Protein AF-A0A7C3DNJ6-F1 (afdb_monomer_lite)

Radius of gyration: 18.68 Å; chains: 1; bounding box: 43×38×45 Å

pLDDT: mean 93.08, std 6.15, range [55.03, 98.56]

Structure (mmCIF, N/CA/C/O backbone):
data_AF-A0A7C3DNJ6-F1
#
_entry.id   AF-A0A7C3DNJ6-F1
#
loop_
_atom_site.group_PDB
_atom_site.id
_atom_site.type_symbol
_atom_site.label_atom_id
_atom_site.label_alt_id
_atom_site.label_comp_id
_atom_site.label_asym_id
_atom_site.label_entity_id
_atom_site.label_seq_id
_atom_site.pdbx_PDB_ins_code
_atom_site.Cartn_x
_atom_site.Cartn_y
_atom_site.Cartn_z
_atom_site.occupancy
_atom_site.B_iso_or_equiv
_atom_site.auth_seq_id
_atom_site.auth_comp_id
_atom_site.auth_asym_id
_atom_site.auth_atom_id
_atom_site.pdbx_PDB_model_num
ATOM 1 N N . THR A 1 1 ? -18.560 -9.619 -12.196 1.00 57.75 1 THR A N 1
ATOM 2 C CA . THR A 1 1 ? -18.329 -8.506 -11.250 1.00 57.75 1 THR A CA 1
ATOM 3 C C . THR A 1 1 ? -16.871 -8.476 -10.822 1.00 57.75 1 THR A C 1
ATOM 5 O O . THR A 1 1 ? -16.376 -9.528 -10.418 1.00 57.75 1 THR A O 1
ATOM 8 N N . PRO A 1 2 ? -16.155 -7.340 -10.943 1.00 86.00 2 PRO A N 1
ATOM 9 C CA . PRO A 1 2 ? -14.766 -7.218 -10.486 1.00 86.00 2 PRO A CA 1
ATOM 10 C C . PRO A 1 2 ? -14.617 -7.626 -9.013 1.00 86.00 2 PRO A C 1
ATOM 12 O O . PRO A 1 2 ? -15.554 -7.460 -8.232 1.00 86.00 2 PRO A O 1
ATOM 15 N N . LEU A 1 3 ? -13.454 -8.158 -8.617 1.00 81.56 3 LEU A N 1
ATOM 16 C CA . LEU A 1 3 ? -13.225 -8.665 -7.254 1.00 81.56 3 LEU A CA 1
ATOM 17 C C . LEU A 1 3 ? -13.598 -7.637 -6.176 1.00 81.56 3 LEU A C 1
ATOM 19 O O . LEU A 1 3 ? -14.312 -7.984 -5.243 1.00 81.56 3 LEU A O 1
ATOM 23 N N . LEU A 1 4 ? -13.176 -6.381 -6.339 1.00 82.00 4 LEU A N 1
ATOM 24 C CA . LEU A 1 4 ? -13.435 -5.322 -5.361 1.00 82.00 4 LEU A CA 1
ATOM 25 C C . LEU A 1 4 ? -14.929 -5.047 -5.164 1.00 82.00 4 LEU A C 1
ATOM 27 O O . LEU A 1 4 ? -15.355 -4.853 -4.035 1.00 82.00 4 LEU A O 1
ATOM 31 N N . HIS A 1 5 ? -15.735 -5.110 -6.227 1.00 85.38 5 HIS A N 1
ATOM 32 C CA . HIS A 1 5 ? -17.187 -4.953 -6.115 1.00 85.38 5 HIS A CA 1
ATOM 33 C C . HIS A 1 5 ? -17.826 -6.085 -5.305 1.00 85.38 5 HIS A C 1
ATOM 35 O O . HIS A 1 5 ? -18.695 -5.821 -4.487 1.00 85.38 5 HIS A O 1
ATOM 41 N N . ARG A 1 6 ? -17.369 -7.332 -5.487 1.00 88.75 6 ARG A N 1
ATOM 42 C CA . ARG A 1 6 ? -17.851 -8.466 -4.677 1.00 88.75 6 ARG A CA 1
ATOM 43 C C . ARG A 1 6 ? -17.429 -8.345 -3.214 1.00 88.75 6 ARG A C 1
ATOM 45 O O . ARG A 1 6 ? -18.196 -8.687 -2.331 1.00 88.75 6 ARG A O 1
ATOM 52 N N . LEU A 1 7 ? -16.216 -7.853 -2.954 1.00 86.06 7 LEU A N 1
ATOM 53 C CA . LEU A 1 7 ? -15.730 -7.623 -1.587 1.00 86.06 7 LEU A CA 1
ATOM 54 C C . LEU A 1 7 ? -16.436 -6.446 -0.892 1.00 86.06 7 LEU A C 1
ATOM 56 O O . LEU A 1 7 ? -16.451 -6.392 0.332 1.00 86.06 7 LEU A O 1
ATOM 60 N N . ALA A 1 8 ? -16.992 -5.513 -1.665 1.00 88.88 8 ALA A N 1
ATOM 61 C CA . ALA A 1 8 ? -17.756 -4.366 -1.183 1.00 88.88 8 ALA A CA 1
ATOM 62 C C . ALA A 1 8 ? -19.237 -4.682 -0.912 1.00 88.88 8 ALA A C 1
ATOM 64 O O . ALA A 1 8 ? -19.929 -3.884 -0.281 1.00 88.88 8 ALA A O 1
ATOM 65 N N . GLU A 1 9 ? -19.742 -5.811 -1.407 1.00 92.62 9 GLU A N 1
ATOM 66 C CA . GLU A 1 9 ? -21.155 -6.164 -1.317 1.00 92.62 9 GLU A CA 1
ATOM 67 C C . GLU A 1 9 ? -21.595 -6.325 0.148 1.00 92.62 9 GLU A C 1
ATOM 69 O O . GLU A 1 9 ? -20.955 -7.017 0.938 1.00 92.62 9 GLU A O 1
ATOM 74 N N . GLY A 1 10 ? -22.676 -5.636 0.528 1.00 93.19 10 GLY A N 1
ATOM 75 C CA . GLY A 1 10 ? -23.180 -5.611 1.906 1.00 93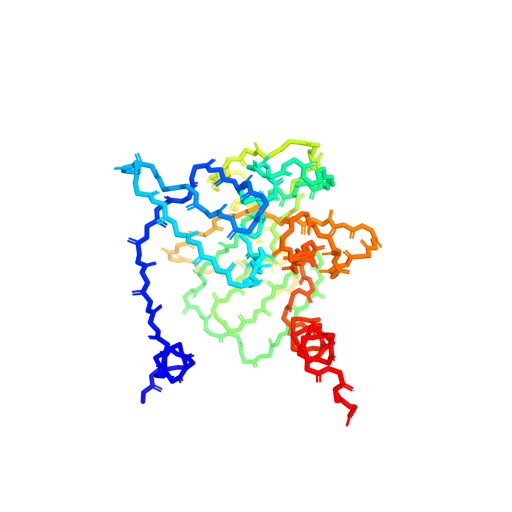.19 10 GLY A CA 1
ATOM 76 C C . GLY A 1 10 ? -22.412 -4.697 2.872 1.00 93.19 10 GLY A C 1
ATOM 77 O O . GLY A 1 10 ? -22.798 -4.602 4.037 1.00 93.19 10 GLY A O 1
ATOM 78 N N . LEU A 1 11 ? -21.362 -3.998 2.421 1.00 93.50 11 LEU A N 1
ATOM 79 C CA . LEU A 1 11 ? -20.644 -3.013 3.233 1.00 93.50 11 LEU A CA 1
ATOM 80 C C . LEU A 1 11 ? -21.224 -1.607 3.041 1.00 93.50 11 LEU A C 1
ATOM 82 O O . LEU A 1 11 ? -21.464 -1.162 1.920 1.00 93.50 11 LEU A O 1
ATOM 86 N N . ASN A 1 12 ? -21.382 -0.869 4.142 1.00 93.06 12 ASN A N 1
ATOM 87 C CA . ASN A 1 12 ? -21.654 0.565 4.084 1.00 93.06 12 ASN A CA 1
ATOM 88 C C . ASN A 1 12 ? -20.333 1.318 3.858 1.00 93.06 12 ASN A C 1
ATOM 90 O O . ASN A 1 12 ? -19.554 1.506 4.795 1.00 93.06 12 ASN A O 1
ATOM 94 N N . ILE A 1 13 ? -20.056 1.689 2.607 1.00 92.81 13 ILE A N 1
ATOM 95 C CA . ILE A 1 13 ? -18.807 2.348 2.212 1.00 92.81 13 ILE A CA 1
ATOM 96 C C . ILE A 1 13 ? -19.006 3.861 2.190 1.00 92.81 13 ILE A C 1
ATOM 98 O O . ILE A 1 13 ? -19.792 4.385 1.404 1.00 92.81 13 ILE A O 1
ATOM 102 N N . LEU A 1 14 ? -18.220 4.563 3.005 1.00 93.50 14 LEU A N 1
ATOM 103 C CA . LEU A 1 14 ? -18.083 6.012 2.946 1.00 93.50 14 LEU A CA 1
ATOM 104 C C . LEU A 1 14 ? -16.721 6.375 2.353 1.00 93.50 14 LEU A C 1
ATOM 106 O O . LEU A 1 14 ? -15.681 5.998 2.890 1.00 93.50 14 LEU A O 1
ATOM 110 N N . TYR A 1 15 ? -16.735 7.157 1.278 1.00 94.00 15 TYR A N 1
ATOM 111 C CA . TYR A 1 15 ? -15.534 7.770 0.721 1.00 94.00 15 TYR A CA 1
ATOM 112 C C . TYR A 1 15 ? -15.292 9.111 1.414 1.00 94.00 15 TYR A C 1
ATOM 114 O O . TYR A 1 15 ? -16.000 10.082 1.153 1.00 94.00 15 TYR A O 1
ATOM 122 N N . ALA A 1 16 ? -14.327 9.148 2.332 1.00 94.50 16 ALA A N 1
ATOM 123 C CA . ALA A 1 16 ? -13.938 10.351 3.059 1.00 94.50 16 ALA A CA 1
ATOM 124 C C . ALA A 1 16 ? -12.482 10.261 3.535 1.00 94.50 16 ALA A C 1
ATOM 126 O O . ALA A 1 16 ? -11.967 9.166 3.778 1.00 94.50 16 ALA A O 1
ATOM 127 N N . SER A 1 17 ? -11.844 11.417 3.705 1.00 93.31 17 SER A N 1
ATOM 128 C CA . SER A 1 17 ? -10.543 11.528 4.361 1.00 93.31 17 SER A CA 1
ATOM 129 C C . SER A 1 17 ? -10.717 11.534 5.876 1.00 93.31 17 SER A C 1
ATOM 131 O O . SER A 1 17 ? -11.552 12.262 6.415 1.00 93.31 17 SER A O 1
ATOM 133 N N . VAL A 1 18 ? -9.911 10.731 6.562 1.00 92.94 18 VAL A N 1
ATOM 134 C CA . VAL A 1 18 ? -9.800 10.752 8.023 1.00 92.94 18 VAL A CA 1
ATOM 135 C C . VAL A 1 18 ? -8.678 11.714 8.387 1.00 92.94 18 VAL A C 1
ATOM 137 O O . VAL A 1 18 ? -7.588 11.595 7.839 1.00 92.94 18 VAL A O 1
ATOM 140 N N . GLU A 1 19 ? -8.940 12.620 9.323 1.00 91.81 19 GLU A N 1
ATOM 141 C CA . GLU A 1 19 ? -7.973 13.583 9.859 1.00 91.81 19 GLU A CA 1
ATOM 142 C C . GLU A 1 19 ? -7.263 13.029 11.103 1.00 91.81 19 GLU A C 1
ATOM 144 O O . GLU A 1 19 ? -6.049 13.148 11.250 1.00 91.81 19 GLU A O 1
ATOM 149 N N . ARG A 1 20 ? -8.011 12.392 12.014 1.00 90.38 20 ARG A N 1
ATOM 150 C CA . ARG A 1 20 ? -7.465 11.816 13.253 1.00 90.38 20 ARG A CA 1
ATOM 151 C C . ARG A 1 20 ? -8.348 10.711 13.817 1.00 90.38 20 ARG A C 1
ATOM 153 O O . ARG A 1 20 ? -9.551 10.660 13.559 1.00 90.38 20 ARG A O 1
ATOM 160 N N . LEU A 1 21 ? -7.748 9.848 14.637 1.00 89.56 21 LEU A N 1
ATOM 161 C CA . LEU A 1 21 ? -8.458 8.827 15.409 1.00 89.56 21 LEU A CA 1
ATOM 162 C C . LEU A 1 21 ? -8.367 9.115 16.904 1.00 89.56 21 LEU A C 1
ATOM 164 O O . LEU A 1 21 ? -7.306 9.474 17.408 1.00 89.56 21 LEU A O 1
ATOM 168 N N . GLU A 1 22 ? -9.468 8.907 17.615 1.00 88.19 22 GLU A N 1
ATOM 169 C CA . GLU A 1 22 ? -9.551 9.097 19.061 1.00 88.19 22 GLU A CA 1
ATOM 170 C C . GLU A 1 22 ? -10.490 8.048 19.665 1.00 88.19 22 GLU A C 1
ATOM 172 O O . GLU A 1 22 ? -11.692 8.097 19.438 1.00 88.19 22 GLU A O 1
ATOM 177 N N . SER A 1 23 ? -9.945 7.086 20.418 1.00 85.50 23 SER A N 1
ATOM 178 C CA . SER A 1 23 ? -10.703 6.142 21.263 1.00 85.50 23 SER A CA 1
ATOM 179 C C . SER A 1 23 ? -11.985 5.566 20.631 1.00 85.50 23 SER A C 1
ATOM 181 O O . SER A 1 23 ? -13.063 5.643 21.213 1.00 85.50 23 SER A O 1
ATOM 183 N N . GLY A 1 24 ? -11.882 4.977 19.435 1.00 86.75 24 GLY A N 1
ATOM 184 C CA . GLY A 1 24 ? -13.031 4.383 18.731 1.00 86.75 24 GLY A CA 1
ATOM 185 C C . GLY A 1 24 ? -13.818 5.350 17.834 1.00 86.75 24 GLY A C 1
ATOM 186 O O . GLY A 1 24 ? -14.801 4.946 17.208 1.00 86.75 24 GLY A O 1
ATOM 187 N N . VAL A 1 25 ? -13.372 6.604 17.733 1.00 93.06 25 VAL A N 1
ATOM 188 C CA . VAL A 1 25 ? -13.932 7.639 16.858 1.00 93.06 25 VAL A CA 1
ATOM 189 C C . VAL A 1 25 ? -12.946 7.972 15.741 1.00 93.06 25 VAL A C 1
ATOM 191 O O . VAL A 1 25 ? -11.767 8.225 15.992 1.00 93.06 25 VAL A O 1
ATOM 194 N N . ALA A 1 26 ? -13.441 8.006 14.506 1.00 93.69 26 ALA A N 1
ATOM 195 C CA . ALA A 1 26 ? -12.749 8.594 13.367 1.00 93.69 26 ALA A CA 1
ATOM 196 C C . ALA A 1 26 ? -13.304 9.994 13.094 1.00 93.69 26 ALA A C 1
ATOM 198 O O . ALA A 1 26 ? -14.512 10.169 12.918 1.00 93.69 26 ALA A O 1
ATOM 199 N N . TRP A 1 27 ? -12.416 10.981 13.063 1.00 94.56 27 TRP A N 1
ATOM 200 C CA . TRP A 1 27 ? -12.731 12.359 12.705 1.00 94.56 27 TRP A CA 1
ATOM 201 C C . TRP A 1 27 ? -12.386 12.570 11.241 1.00 94.56 27 TRP A C 1
ATOM 203 O O . TRP A 1 27 ? -11.284 12.221 10.811 1.00 94.56 27 TRP A O 1
ATOM 213 N N . LEU A 1 28 ? -13.344 13.079 10.477 1.00 95.81 28 LEU A N 1
ATOM 214 C CA . LEU A 1 28 ? -13.189 13.324 9.049 1.00 95.81 28 LEU A CA 1
ATOM 215 C C . LEU A 1 28 ? -12.760 14.773 8.811 1.00 95.81 28 LEU A C 1
ATOM 217 O O . LEU A 1 28 ? -13.104 15.651 9.599 1.00 95.81 28 LEU A O 1
ATOM 221 N N . GLU A 1 29 ? -12.071 15.028 7.699 1.00 95.44 29 GLU A N 1
ATOM 222 C CA . GLU A 1 29 ? -11.618 16.383 7.326 1.00 95.44 29 GLU A CA 1
ATOM 223 C C . GLU A 1 29 ? -12.775 17.389 7.154 1.00 95.44 29 GLU A C 1
ATOM 225 O O . GLU A 1 29 ? -12.577 18.592 7.282 1.00 95.44 29 GLU A O 1
ATOM 230 N N . ASP A 1 30 ? -13.999 16.912 6.906 1.00 95.88 30 ASP A N 1
ATOM 231 C CA . ASP A 1 30 ? -15.209 17.743 6.809 1.00 95.88 30 ASP A CA 1
ATOM 232 C C . ASP A 1 30 ? -15.894 18.017 8.165 1.00 95.88 30 ASP A C 1
ATOM 234 O O . ASP A 1 30 ? -17.012 18.534 8.215 1.00 95.88 30 ASP A O 1
ATOM 238 N N . GLY A 1 31 ? -15.247 17.650 9.275 1.00 95.12 31 GLY A N 1
ATOM 239 C CA . GLY A 1 31 ? -15.733 17.863 10.638 1.00 95.12 31 GLY A CA 1
ATOM 240 C C . GLY A 1 31 ? -16.723 16.809 11.143 1.00 95.12 31 GLY A C 1
ATOM 241 O O . GLY A 1 31 ? -17.078 16.823 12.328 1.00 95.12 31 GLY A O 1
ATOM 242 N N . ARG A 1 32 ? -17.165 15.863 10.300 1.00 96.81 32 ARG A N 1
ATOM 243 C CA . ARG A 1 32 ? -18.005 14.746 10.757 1.00 96.81 32 ARG A CA 1
ATOM 244 C C . ARG A 1 32 ? -17.217 13.797 11.658 1.00 96.81 32 ARG A C 1
ATOM 246 O O . ARG A 1 32 ? -16.000 13.644 11.556 1.00 96.81 32 ARG A O 1
ATOM 253 N N . LYS A 1 33 ? -17.953 13.099 12.524 1.00 96.00 33 LYS A N 1
ATOM 254 C CA . LYS A 1 33 ? -17.419 12.069 13.422 1.00 96.00 33 LYS A CA 1
ATOM 255 C C . LYS A 1 33 ? -18.110 10.746 13.156 1.00 96.00 33 LYS A C 1
ATOM 257 O O . LYS A 1 33 ? -19.337 10.694 13.088 1.00 96.00 33 LYS A O 1
ATOM 262 N N . LEU A 1 34 ? -17.328 9.679 13.068 1.00 95.00 34 LEU A N 1
ATOM 263 C CA . LEU A 1 34 ? -17.823 8.313 12.960 1.00 95.00 34 LEU A CA 1
ATOM 264 C C . LEU A 1 34 ? -17.409 7.549 14.210 1.00 95.00 34 LEU A C 1
ATOM 266 O O . LEU A 1 34 ? -16.221 7.336 14.441 1.00 95.00 34 LEU A O 1
ATOM 270 N N . ALA A 1 35 ? -18.387 7.141 15.011 1.00 93.31 35 ALA A N 1
ATOM 271 C CA . ALA A 1 35 ? -18.159 6.320 16.190 1.00 93.31 35 ALA A CA 1
ATOM 272 C C . ALA A 1 35 ? -18.555 4.872 15.897 1.00 93.31 35 ALA A C 1
ATOM 274 O O . ALA A 1 35 ? -19.633 4.605 15.362 1.00 93.31 35 ALA A O 1
ATOM 275 N N . GLY A 1 36 ? -17.683 3.938 16.263 1.00 89.12 36 GLY A N 1
ATOM 276 C CA . GLY A 1 36 ? -17.951 2.507 16.185 1.00 89.12 36 GLY A CA 1
ATOM 277 C C . GLY A 1 36 ? -17.797 1.848 17.549 1.00 89.12 36 GLY A C 1
ATOM 278 O O . GLY A 1 36 ? -17.060 2.330 18.403 1.00 89.12 36 GLY A O 1
ATOM 279 N N . LYS A 1 37 ? -18.453 0.697 17.742 1.00 90.75 37 LYS A N 1
ATOM 280 C CA . LYS A 1 37 ? -18.175 -0.164 18.908 1.00 90.75 37 LYS A CA 1
ATOM 281 C C . LYS A 1 37 ? -16.728 -0.659 18.907 1.00 90.75 37 LYS A C 1
ATOM 283 O O . LYS A 1 37 ? -16.143 -0.859 19.963 1.00 90.75 37 LYS A O 1
ATOM 288 N N . VAL A 1 38 ? -16.182 -0.880 17.712 1.00 91.94 38 VAL A N 1
ATOM 289 C CA . VAL A 1 38 ? -14.788 -1.248 17.486 1.00 91.94 38 VAL A CA 1
ATOM 290 C C . VAL A 1 38 ? -14.277 -0.480 16.280 1.00 91.94 38 VAL A C 1
ATOM 292 O O . VAL A 1 38 ? -14.918 -0.481 15.228 1.00 91.94 38 VAL A O 1
ATOM 295 N N . LEU A 1 39 ? -13.103 0.127 16.424 1.00 92.75 39 LEU A N 1
ATOM 296 C CA . LEU A 1 39 ? -12.369 0.730 15.323 1.00 92.75 39 LEU A CA 1
ATOM 297 C C . LEU A 1 39 ? -11.282 -0.224 14.820 1.00 92.75 39 LEU A C 1
ATOM 299 O O . LEU A 1 39 ? -10.486 -0.744 15.599 1.00 92.75 39 LEU A O 1
ATOM 303 N N . VAL A 1 40 ? -11.215 -0.425 13.503 1.00 93.56 40 VAL A N 1
ATOM 304 C CA . VAL A 1 40 ? -10.116 -1.159 12.862 1.00 93.56 40 VAL A CA 1
ATOM 305 C C . VAL A 1 40 ? -9.363 -0.215 11.937 1.00 93.56 40 VAL A C 1
ATOM 307 O O . VAL A 1 40 ? -9.868 0.202 10.899 1.00 93.56 40 VAL A O 1
ATOM 310 N N . PHE A 1 41 ? -8.132 0.110 12.311 1.00 91.69 41 PHE A N 1
ATOM 311 C CA . PHE A 1 41 ? -7.226 0.904 11.502 1.00 91.69 41 PHE A CA 1
ATOM 312 C C . PHE A 1 41 ? -6.481 0.016 10.491 1.00 91.69 41 PHE A C 1
ATOM 314 O O . PHE A 1 41 ? -5.730 -0.878 10.880 1.00 91.69 41 PHE A O 1
ATOM 321 N N . ALA A 1 42 ? -6.645 0.304 9.197 1.00 94.12 42 ALA A N 1
ATOM 322 C CA . ALA A 1 42 ? -5.962 -0.380 8.089 1.00 94.12 42 ALA A CA 1
ATOM 323 C C . ALA A 1 42 ? -5.415 0.606 7.029 1.00 94.12 42 ALA A C 1
ATOM 325 O O . ALA A 1 42 ? -5.286 0.270 5.855 1.00 94.12 42 ALA A O 1
ATOM 326 N N . GLY A 1 43 ? -5.089 1.840 7.433 1.00 90.31 43 GLY A N 1
ATOM 327 C CA . GLY A 1 43 ? -4.774 2.958 6.527 1.00 90.31 43 GLY A CA 1
ATOM 328 C C . GLY A 1 43 ? -3.380 2.949 5.884 1.00 90.31 43 GLY A C 1
ATOM 329 O O . GLY A 1 43 ? -2.942 3.973 5.369 1.00 90.31 43 GLY A O 1
ATOM 330 N N . GLY A 1 44 ? -2.647 1.833 5.938 1.00 93.06 44 GLY A N 1
ATOM 331 C CA . GLY A 1 44 ? -1.312 1.728 5.343 1.00 93.06 44 GLY A CA 1
ATOM 332 C C . GLY A 1 44 ? -0.322 2.781 5.864 1.00 93.06 44 GLY A C 1
ATOM 333 O O . GLY A 1 44 ? -0.324 3.109 7.049 1.00 93.06 44 GLY A O 1
ATOM 334 N N . ALA A 1 45 ? 0.548 3.283 4.983 1.00 93.88 45 ALA A N 1
ATOM 335 C CA . AL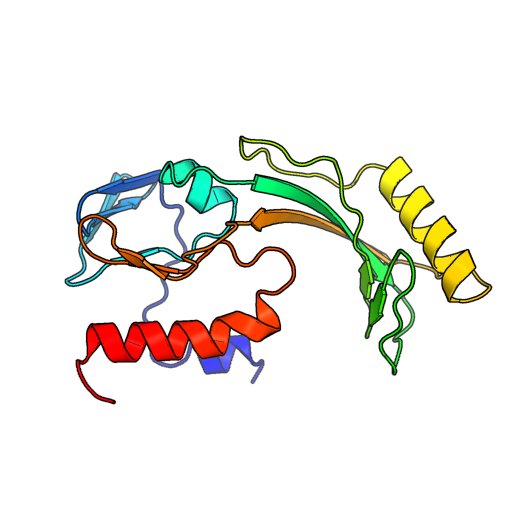A A 1 45 ? 1.618 4.220 5.332 1.00 93.88 45 ALA A CA 1
ATOM 336 C C . ALA A 1 45 ? 1.120 5.617 5.722 1.00 93.88 45 ALA A C 1
ATOM 338 O O . ALA A 1 45 ? 1.521 6.131 6.765 1.00 93.88 45 ALA A O 1
ATOM 339 N N . SER A 1 46 ? 0.226 6.205 4.924 1.00 90.06 46 SER A N 1
ATOM 340 C CA . SER A 1 46 ? -0.352 7.522 5.213 1.00 90.06 46 SER A CA 1
ATOM 341 C C . SER A 1 46 ? -1.121 7.507 6.532 1.00 90.06 46 SER A C 1
ATOM 343 O O . SER A 1 46 ? -0.932 8.377 7.377 1.00 90.06 46 SER A O 1
ATOM 345 N N . GLY A 1 47 ? -1.915 6.462 6.767 1.00 88.19 47 GLY A N 1
ATOM 346 C CA . GLY A 1 47 ? -2.630 6.310 8.024 1.00 88.19 47 GLY A CA 1
ATOM 347 C C . GLY A 1 47 ? -1.702 6.065 9.220 1.00 88.19 47 GLY A C 1
ATOM 348 O O . GLY A 1 47 ? -1.967 6.568 10.304 1.00 88.19 47 GLY A O 1
ATOM 349 N N . ALA A 1 48 ? -0.613 5.302 9.057 1.00 89.25 48 ALA A N 1
ATOM 350 C CA . ALA A 1 48 ? 0.297 5.002 10.166 1.00 89.25 48 ALA A CA 1
ATOM 351 C C . ALA A 1 48 ? 0.989 6.264 10.694 1.00 89.25 48 ALA A C 1
ATOM 353 O O . ALA A 1 48 ? 1.246 6.370 11.894 1.00 89.25 48 ALA A O 1
ATOM 354 N N . HIS A 1 49 ? 1.246 7.222 9.802 1.00 84.75 49 HIS A N 1
ATOM 355 C CA . HIS A 1 49 ? 1.693 8.559 10.165 1.00 84.75 49 HIS A CA 1
ATOM 356 C C . HIS A 1 49 ? 0.629 9.324 10.957 1.00 84.75 49 HIS A C 1
ATOM 358 O O . HIS A 1 49 ? 0.934 9.831 12.033 1.00 84.75 49 HIS A O 1
ATOM 364 N N . LEU A 1 50 ? -0.616 9.320 10.477 1.00 81.44 50 LEU A N 1
ATOM 365 C CA . LEU A 1 50 ? -1.751 9.997 11.111 1.00 81.44 50 LEU A CA 1
ATOM 366 C C . LEU A 1 50 ? -2.011 9.532 12.553 1.00 81.44 50 LEU A C 1
ATOM 368 O O . LEU A 1 50 ? -2.365 10.335 13.407 1.00 81.44 50 LEU A O 1
ATOM 372 N N . VAL A 1 51 ? -1.798 8.246 12.844 1.00 80.62 51 VAL A N 1
ATOM 373 C CA . VAL A 1 51 ? -2.012 7.667 14.184 1.00 80.62 51 VAL A CA 1
ATOM 374 C C . VAL A 1 51 ? -0.724 7.438 14.984 1.00 80.62 51 VAL A C 1
ATOM 376 O O . VAL A 1 51 ? -0.749 6.762 16.012 1.00 80.62 51 VAL A O 1
ATOM 379 N N . GLY A 1 52 ? 0.415 7.963 14.519 1.00 84.06 52 GLY A N 1
ATOM 380 C CA . GLY A 1 52 ? 1.678 7.923 15.261 1.00 84.06 52 GLY A CA 1
ATOM 381 C C . GLY A 1 52 ? 2.203 6.513 15.564 1.00 84.06 52 GLY A C 1
ATOM 382 O O . GLY A 1 52 ? 2.834 6.301 16.596 1.00 84.06 52 GLY A O 1
ATOM 383 N N . LEU A 1 53 ? 1.962 5.529 14.688 1.00 85.38 53 LEU A N 1
ATOM 384 C CA . LEU A 1 53 ? 2.365 4.133 14.939 1.00 85.38 53 LEU A CA 1
ATOM 385 C C . LEU A 1 53 ? 3.882 3.893 14.844 1.00 85.38 53 LEU A C 1
ATOM 387 O O . LEU A 1 53 ? 4.342 2.796 15.172 1.00 85.38 53 LEU A O 1
ATOM 391 N N . GLY A 1 54 ? 4.656 4.892 14.403 1.00 88.06 54 GLY A N 1
ATOM 392 C CA . GLY A 1 54 ? 6.086 4.756 14.114 1.00 88.06 54 GLY A CA 1
ATOM 393 C C . GLY A 1 54 ? 6.346 3.687 13.052 1.00 88.06 54 GLY A C 1
ATOM 394 O O . GLY A 1 54 ? 5.422 3.273 12.359 1.00 88.06 54 GLY A O 1
ATOM 395 N N . GLY A 1 55 ? 7.584 3.204 12.939 1.00 92.00 55 GLY A N 1
ATOM 396 C CA . GLY A 1 55 ? 7.980 2.160 11.986 1.00 92.00 55 GLY A CA 1
ATOM 397 C C . GLY A 1 55 ? 8.680 2.709 10.742 1.00 92.00 55 GLY A C 1
ATOM 398 O O . GLY A 1 55 ? 9.036 3.881 10.686 1.00 92.00 55 GLY A O 1
ATOM 399 N N . ARG A 1 56 ? 8.907 1.838 9.753 1.00 95.00 56 ARG A N 1
ATOM 400 C CA . ARG A 1 56 ? 9.713 2.159 8.567 1.00 95.00 56 ARG A CA 1
ATOM 401 C C . ARG A 1 56 ? 8.840 2.449 7.358 1.00 95.00 56 ARG A C 1
ATOM 403 O O . ARG A 1 56 ? 7.972 1.648 6.999 1.00 95.00 56 ARG A O 1
ATOM 410 N N . PHE A 1 57 ? 9.140 3.545 6.678 1.00 96.56 57 PHE A N 1
ATOM 411 C CA . PHE A 1 57 ? 8.476 3.988 5.458 1.00 96.56 57 PHE A CA 1
ATOM 412 C C . PHE A 1 57 ? 9.438 3.822 4.286 1.00 96.56 57 PHE A C 1
ATOM 414 O O . PHE A 1 57 ? 10.528 4.378 4.287 1.00 96.56 57 PHE A O 1
ATOM 421 N N . THR A 1 58 ? 9.072 3.000 3.304 1.00 96.88 58 THR A N 1
ATOM 422 C CA . THR A 1 58 ? 9.945 2.664 2.166 1.00 96.88 58 THR A CA 1
ATOM 423 C C . THR A 1 58 ? 9.283 3.092 0.869 1.00 96.88 58 THR A C 1
ATOM 425 O O . THR A 1 58 ? 8.391 2.377 0.392 1.00 96.88 58 THR A O 1
ATOM 428 N N . PRO A 1 59 ? 9.680 4.232 0.296 1.00 97.31 59 PRO A N 1
ATOM 429 C CA . PRO A 1 59 ? 9.197 4.642 -1.009 1.00 97.31 59 PRO A CA 1
ATOM 430 C C . PRO A 1 59 ? 9.635 3.651 -2.094 1.00 97.31 59 PRO A C 1
ATOM 432 O O . PRO A 1 59 ? 10.681 2.999 -1.997 1.00 97.31 59 PRO A O 1
ATOM 435 N N . GLY A 1 60 ? 8.819 3.521 -3.129 1.00 97.25 60 GLY A N 1
ATOM 436 C CA . GLY A 1 60 ? 9.152 2.709 -4.284 1.00 97.25 60 GLY A CA 1
ATOM 437 C C . GLY A 1 60 ? 8.200 2.924 -5.448 1.00 97.25 60 GLY A C 1
ATOM 438 O O . GLY A 1 60 ? 7.059 3.359 -5.280 1.00 97.25 60 GLY A O 1
ATOM 439 N N . SER A 1 61 ? 8.695 2.563 -6.621 1.00 98.12 61 SER A N 1
ATOM 440 C CA . SER A 1 61 ? 8.034 2.723 -7.906 1.00 98.12 61 SER A CA 1
ATOM 441 C C . SER A 1 61 ? 7.863 1.377 -8.598 1.00 98.12 61 SER A C 1
ATOM 443 O O . SER A 1 61 ? 8.653 0.449 -8.403 1.00 98.12 61 SER A O 1
ATOM 445 N N . VAL A 1 62 ? 6.823 1.282 -9.416 1.00 98.06 62 VAL A N 1
ATOM 446 C CA . VAL A 1 62 ? 6.489 0.141 -10.270 1.00 98.06 62 VAL A CA 1
ATOM 447 C C . VAL A 1 62 ? 6.104 0.686 -11.642 1.00 98.06 62 VAL A C 1
ATOM 449 O O . VAL A 1 62 ? 5.420 1.702 -11.731 1.00 98.06 62 VAL A O 1
ATOM 452 N N . LEU A 1 63 ? 6.528 0.021 -12.712 1.00 98.56 63 LEU A N 1
ATOM 453 C CA . LEU A 1 63 ? 6.146 0.347 -14.082 1.00 98.56 63 LEU A CA 1
ATOM 454 C C . LEU A 1 63 ? 5.041 -0.592 -14.562 1.00 98.56 63 LEU A C 1
ATOM 456 O O . LEU A 1 63 ? 5.119 -1.813 -14.390 1.00 98.56 63 LEU A O 1
ATOM 460 N N . LEU A 1 64 ? 4.039 -0.015 -15.220 1.00 98.44 64 LEU A N 1
ATOM 461 C CA . LEU A 1 64 ? 3.048 -0.748 -15.990 1.00 98.44 64 LEU A CA 1
ATOM 462 C C . LEU A 1 64 ? 3.628 -1.053 -17.372 1.00 98.44 64 LEU A C 1
ATOM 464 O O . LEU A 1 64 ? 3.737 -0.180 -18.227 1.00 98.44 64 LEU A O 1
ATOM 468 N N . THR A 1 65 ? 4.021 -2.298 -17.586 1.00 98.25 65 THR A N 1
ATOM 469 C CA . THR A 1 65 ? 4.565 -2.794 -18.852 1.00 98.25 65 THR A CA 1
ATOM 470 C C . THR A 1 65 ? 3.470 -3.046 -19.890 1.00 98.25 65 THR A C 1
ATOM 472 O O . THR A 1 65 ? 2.380 -3.522 -19.569 1.00 98.25 65 THR A O 1
ATOM 475 N N . GLN A 1 66 ? 3.774 -2.791 -21.165 1.00 98.00 66 GLN A N 1
ATOM 476 C CA . GLN A 1 66 ? 2.833 -3.052 -22.265 1.00 98.00 66 GLN A CA 1
ATOM 477 C C . GLN A 1 66 ? 2.630 -4.559 -22.501 1.00 98.00 66 GLN A C 1
ATOM 479 O O . GLN A 1 66 ? 1.558 -5.006 -22.904 1.00 98.00 66 GLN A O 1
ATOM 484 N N . ARG A 1 67 ? 3.655 -5.369 -22.208 1.00 95.94 67 ARG A N 1
ATOM 485 C CA . ARG A 1 67 ? 3.615 -6.830 -22.329 1.00 95.94 67 ARG A CA 1
ATOM 486 C C . ARG A 1 67 ? 3.082 -7.476 -21.051 1.00 95.94 67 ARG A C 1
ATOM 488 O O . ARG A 1 67 ? 3.511 -7.134 -19.959 1.00 95.94 67 ARG A O 1
ATOM 495 N N . HIS A 1 68 ? 2.251 -8.505 -21.204 1.00 97.62 68 HIS A N 1
ATOM 496 C CA . HIS A 1 68 ? 1.879 -9.389 -20.101 1.00 97.62 68 HIS A CA 1
ATOM 497 C C . HIS A 1 68 ? 2.906 -10.523 -19.903 1.00 97.62 68 HIS A C 1
ATOM 499 O O . HIS A 1 68 ? 3.107 -11.368 -20.783 1.00 97.62 68 HIS A O 1
ATOM 505 N N . PHE A 1 69 ? 3.516 -10.603 -18.723 1.00 97.31 69 PHE A N 1
ATOM 506 C CA . PHE A 1 69 ? 4.378 -11.697 -18.281 1.00 97.31 69 PHE A CA 1
ATOM 507 C C . PHE A 1 69 ? 3.545 -12.804 -17.622 1.00 97.31 69 PHE A C 1
ATOM 509 O O . PHE A 1 69 ? 3.046 -12.645 -16.509 1.00 97.31 69 PHE A O 1
ATOM 516 N N . LYS A 1 70 ? 3.404 -13.951 -18.304 1.00 96.88 70 LYS A N 1
ATOM 517 C CA . LYS A 1 70 ? 2.624 -15.103 -17.802 1.00 96.88 70 LYS A CA 1
ATOM 518 C C . LYS A 1 70 ? 3.206 -15.735 -16.534 1.00 96.88 70 LYS A C 1
ATOM 520 O O . LYS A 1 70 ? 2.457 -16.271 -15.729 1.00 96.88 70 LYS A O 1
ATOM 525 N N . GLN A 1 71 ? 4.526 -15.691 -16.374 1.00 96.75 71 GLN A N 1
ATOM 526 C CA . GLN A 1 71 ? 5.230 -16.247 -15.223 1.00 96.75 71 GLN A CA 1
ATOM 527 C C . GLN A 1 71 ? 5.899 -15.117 -14.449 1.00 96.75 71 GLN A C 1
ATOM 529 O O . GLN A 1 71 ? 6.586 -14.287 -15.049 1.00 96.75 71 GLN A O 1
ATOM 534 N N . ALA A 1 72 ? 5.724 -15.120 -13.128 1.00 96.75 72 ALA A N 1
ATOM 535 C CA . ALA A 1 72 ? 6.451 -14.213 -12.258 1.00 96.75 72 ALA A CA 1
ATOM 536 C C . ALA A 1 72 ? 7.938 -14.597 -12.215 1.00 96.75 72 ALA A C 1
ATOM 538 O O . ALA A 1 72 ? 8.276 -15.770 -12.048 1.00 96.75 72 ALA A O 1
ATOM 539 N N . ARG A 1 73 ? 8.826 -13.616 -12.365 1.00 96.75 73 ARG A N 1
ATOM 540 C CA . ARG A 1 73 ? 10.285 -13.791 -12.260 1.00 96.75 73 ARG A CA 1
ATOM 541 C C . ARG A 1 73 ? 10.849 -12.685 -11.390 1.00 96.75 73 ARG A C 1
ATOM 543 O O . ARG A 1 73 ? 10.315 -11.581 -11.428 1.00 96.75 73 ARG A O 1
ATOM 550 N N . SER A 1 74 ? 11.903 -12.969 -10.629 1.00 95.94 74 SER A N 1
ATOM 551 C CA . SER A 1 74 ? 12.493 -11.994 -9.711 1.00 95.94 74 SER A CA 1
ATOM 552 C C . SER A 1 74 ? 14.002 -12.179 -9.568 1.00 95.94 74 SER A C 1
ATOM 554 O O . SER A 1 74 ? 14.449 -13.242 -9.151 1.00 95.94 74 SER A O 1
ATOM 556 N N . TYR A 1 75 ? 14.763 -11.128 -9.864 1.00 93.56 75 TYR A N 1
ATOM 557 C CA . TYR A 1 75 ? 16.189 -10.973 -9.568 1.00 93.56 75 TYR A CA 1
ATOM 558 C C . TYR A 1 75 ? 16.515 -9.472 -9.576 1.00 93.56 75 TYR A C 1
ATOM 560 O O . TYR A 1 75 ? 16.469 -8.844 -10.632 1.00 93.56 75 TYR A O 1
ATOM 568 N N . GLY A 1 76 ? 16.754 -8.876 -8.401 1.00 92.38 76 GLY A N 1
ATOM 569 C CA . GLY A 1 76 ? 16.869 -7.416 -8.215 1.00 92.38 76 GLY A CA 1
ATOM 570 C C . GLY A 1 76 ? 15.523 -6.684 -8.324 1.00 92.38 76 GLY A C 1
ATOM 571 O O . GLY A 1 76 ? 15.078 -6.039 -7.377 1.00 92.38 76 GLY A O 1
ATOM 572 N N . VAL A 1 77 ? 14.832 -6.878 -9.446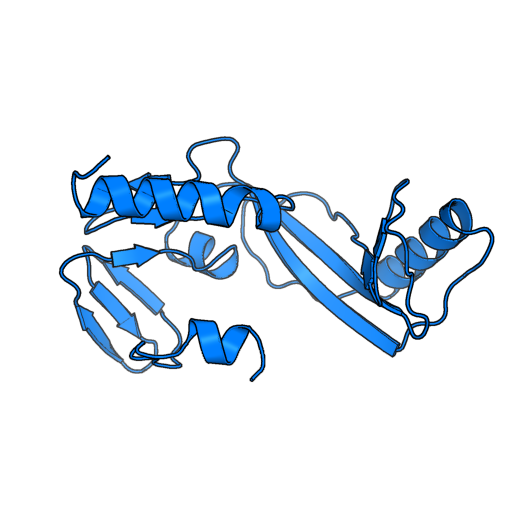 1.00 96.94 77 VAL A N 1
ATOM 573 C CA . VAL A 1 77 ? 13.434 -6.502 -9.707 1.00 96.94 77 VAL A CA 1
ATOM 574 C C . VAL A 1 77 ? 12.591 -7.751 -9.962 1.00 96.94 77 VAL A C 1
ATOM 576 O O . VAL A 1 77 ? 13.120 -8.844 -10.145 1.00 96.94 77 VAL A O 1
ATOM 579 N N . TYR A 1 78 ? 11.274 -7.598 -10.007 1.00 97.12 78 TYR A N 1
ATOM 580 C CA . TYR A 1 78 ? 10.305 -8.595 -10.417 1.00 97.12 78 TYR A CA 1
ATOM 581 C C . TYR A 1 78 ? 9.559 -8.153 -11.675 1.00 97.12 78 TYR A C 1
ATOM 583 O O . TYR A 1 78 ? 9.286 -6.967 -11.873 1.00 97.12 78 TYR A O 1
ATOM 591 N N . VAL A 1 79 ? 9.150 -9.135 -12.476 1.00 97.88 79 VAL A N 1
ATOM 592 C CA . VAL A 1 79 ? 8.069 -8.984 -13.453 1.00 97.88 79 VAL A CA 1
ATOM 593 C C . VAL A 1 79 ? 6.949 -9.966 -13.150 1.00 97.88 79 VAL A C 1
ATOM 595 O O . VAL A 1 79 ? 7.223 -11.120 -12.827 1.00 97.88 79 VAL A O 1
ATOM 598 N N . ALA A 1 80 ? 5.696 -9.524 -13.236 1.00 96.94 80 ALA A N 1
ATOM 599 C CA . ALA A 1 80 ? 4.516 -10.374 -13.068 1.00 96.94 80 ALA A CA 1
ATOM 600 C C . ALA A 1 80 ? 3.279 -9.699 -13.673 1.00 96.94 80 ALA A C 1
ATOM 602 O O . ALA A 1 80 ? 2.984 -8.547 -13.351 1.00 96.94 80 ALA A O 1
ATOM 603 N N . GLY A 1 81 ? 2.539 -10.401 -14.536 1.00 97.12 81 GLY A N 1
ATOM 604 C CA . GLY A 1 81 ? 1.421 -9.794 -15.260 1.00 97.12 81 GLY A CA 1
ATOM 605 C C . GLY A 1 81 ? 1.902 -8.595 -16.077 1.00 97.12 81 GLY A C 1
ATOM 606 O O . GLY A 1 81 ? 2.866 -8.722 -16.820 1.00 97.12 81 GLY A O 1
ATOM 607 N N . HIS A 1 82 ? 1.291 -7.425 -15.910 1.00 97.50 82 HIS A N 1
ATOM 608 C CA . HIS A 1 82 ? 1.767 -6.183 -16.532 1.00 97.50 82 HIS A CA 1
ATOM 609 C C . HIS A 1 82 ? 2.710 -5.361 -15.642 1.00 97.50 82 HIS A C 1
ATOM 611 O O . HIS A 1 82 ? 2.982 -4.206 -15.943 1.00 97.50 82 HIS A O 1
ATOM 617 N N . SER A 1 83 ? 3.226 -5.912 -14.550 1.00 97.75 83 SER A N 1
ATOM 618 C CA . SER A 1 83 ? 4.016 -5.159 -13.577 1.00 97.75 83 SER A CA 1
ATOM 619 C C . SER A 1 83 ? 5.510 -5.432 -13.723 1.00 97.75 83 SER A C 1
ATOM 621 O O . SER A 1 83 ? 5.909 -6.595 -13.754 1.00 97.75 83 SER A O 1
ATOM 623 N N . LEU A 1 84 ? 6.323 -4.373 -13.731 1.00 98.31 84 LEU A N 1
ATOM 624 C CA . LEU A 1 84 ? 7.771 -4.400 -13.503 1.00 98.31 84 LEU A CA 1
ATOM 625 C C . LEU A 1 84 ? 8.070 -3.578 -12.252 1.00 98.31 84 LEU A C 1
ATOM 627 O O . LEU A 1 84 ? 7.815 -2.378 -12.221 1.00 98.31 84 LEU A O 1
ATOM 631 N N . GLY A 1 85 ? 8.616 -4.187 -11.212 1.00 96.19 85 GLY A N 1
ATOM 632 C CA . GLY A 1 85 ? 8.879 -3.450 -9.987 1.00 96.19 85 GLY A CA 1
ATOM 633 C C . GLY A 1 85 ? 9.740 -4.206 -8.993 1.00 96.19 85 GLY A C 1
ATOM 634 O O . GLY A 1 85 ? 10.347 -5.199 -9.318 1.00 96.19 85 GLY A O 1
ATOM 635 N N . GLY A 1 86 ? 9.834 -3.785 -7.743 1.00 93.62 86 GLY A N 1
ATOM 636 C CA . GLY A 1 86 ? 9.672 -2.391 -7.364 1.00 93.62 86 GLY A CA 1
ATOM 637 C C . GLY A 1 86 ? 11.041 -1.818 -7.041 1.00 93.62 86 GLY A C 1
ATOM 638 O O . GLY A 1 86 ? 11.907 -2.560 -6.578 1.00 93.62 86 GLY A O 1
ATOM 639 N N . SER A 1 87 ? 11.218 -0.511 -7.212 1.00 94.12 87 SER A N 1
ATOM 640 C CA . SER A 1 87 ? 12.352 0.164 -6.583 1.00 94.12 87 SER A CA 1
ATOM 641 C C . SER A 1 87 ? 12.177 0.141 -5.056 1.00 94.12 87 SER A C 1
ATOM 643 O O . SER A 1 87 ? 11.062 -0.014 -4.521 1.00 94.12 87 SER A O 1
ATOM 645 N N . TYR A 1 88 ? 13.297 0.238 -4.347 1.00 93.12 88 TYR A N 1
ATOM 646 C CA . TYR A 1 88 ? 13.356 0.358 -2.893 1.00 93.12 88 TYR A CA 1
ATOM 647 C C . TYR A 1 88 ? 14.274 1.528 -2.567 1.00 93.12 88 TYR A C 1
ATOM 649 O O . TYR A 1 88 ? 15.494 1.377 -2.546 1.00 93.12 88 TYR A O 1
ATOM 657 N N . LEU A 1 89 ? 1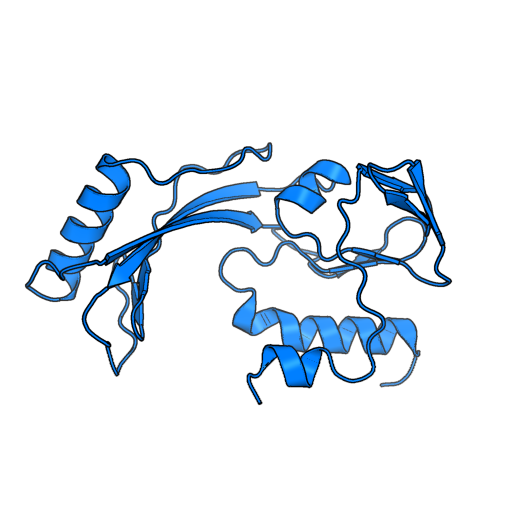3.679 2.701 -2.353 1.00 94.06 89 LEU A N 1
ATOM 658 C CA . LEU A 1 89 ? 14.422 3.849 -1.849 1.00 94.06 89 LEU A CA 1
ATOM 659 C C . LEU A 1 89 ? 14.740 3.643 -0.357 1.00 94.06 89 LEU A C 1
ATOM 661 O O . LEU A 1 89 ? 14.056 2.850 0.305 1.00 94.06 89 LEU A O 1
ATOM 665 N N . PRO A 1 90 ? 15.766 4.328 0.183 1.00 95.25 90 PRO A N 1
ATOM 666 C CA . PRO A 1 90 ? 16.119 4.228 1.593 1.00 95.25 90 PRO A CA 1
ATOM 667 C C . PRO A 1 90 ? 14.913 4.415 2.517 1.00 95.25 90 PRO A C 1
ATOM 669 O O . PRO A 1 90 ? 14.033 5.244 2.270 1.00 95.25 90 PRO A O 1
ATOM 672 N N . HIS A 1 91 ? 14.874 3.615 3.584 1.00 94.19 91 HIS A N 1
ATOM 673 C CA . HIS A 1 91 ? 13.832 3.716 4.597 1.00 94.19 91 HIS A CA 1
ATOM 674 C C . HIS A 1 91 ? 13.881 5.083 5.288 1.00 94.19 91 HIS A C 1
ATOM 676 O O . HIS A 1 91 ? 14.958 5.605 5.564 1.00 94.19 91 HIS A O 1
ATOM 682 N N . GLN A 1 92 ? 12.707 5.620 5.605 1.00 93.69 92 GLN A N 1
ATOM 683 C CA . GLN A 1 92 ? 12.527 6.825 6.405 1.00 93.69 92 GLN A CA 1
ATOM 684 C C . GLN A 1 92 ? 11.720 6.498 7.663 1.00 93.69 92 GLN A C 1
ATOM 686 O O . GLN A 1 92 ? 10.906 5.569 7.660 1.00 93.69 92 GLN A O 1
ATOM 691 N N . ASP A 1 93 ? 11.899 7.302 8.709 1.00 92.00 93 ASP A N 1
ATOM 692 C CA . ASP A 1 93 ? 11.140 7.195 9.966 1.00 92.00 93 ASP A CA 1
ATOM 693 C C . ASP A 1 93 ? 9.848 8.026 9.944 1.00 92.00 93 ASP A C 1
ATOM 695 O O . ASP A 1 93 ? 9.053 8.008 10.885 1.00 92.00 93 ASP A O 1
ATOM 699 N N . ARG A 1 94 ? 9.625 8.777 8.859 1.00 91.38 94 ARG A N 1
ATOM 700 C CA . ARG A 1 94 ? 8.430 9.588 8.630 1.00 91.38 94 ARG A CA 1
ATOM 701 C C . ARG A 1 94 ? 7.841 9.275 7.266 1.00 91.38 94 ARG A C 1
ATOM 703 O O . ARG A 1 94 ? 8.556 8.971 6.315 1.00 91.38 94 ARG A O 1
ATOM 710 N N . TYR A 1 95 ? 6.520 9.355 7.186 1.00 94.06 95 TYR A N 1
ATOM 711 C CA . TYR A 1 95 ? 5.817 9.259 5.920 1.00 94.06 95 TYR A CA 1
ATOM 712 C C . TYR A 1 95 ? 6.005 10.548 5.120 1.00 94.06 95 TYR A C 1
ATOM 714 O O . TYR A 1 95 ? 5.807 11.644 5.641 1.00 94.06 95 TYR A O 1
ATOM 722 N N . ALA A 1 96 ? 6.311 10.390 3.839 1.00 93.44 96 ALA A N 1
ATOM 723 C CA . ALA A 1 96 ? 6.186 11.427 2.832 1.00 93.44 96 ALA A CA 1
ATOM 724 C C . ALA A 1 96 ? 5.598 10.783 1.570 1.00 93.44 96 ALA A C 1
ATOM 726 O O . ALA A 1 96 ? 5.998 9.662 1.235 1.00 93.44 96 ALA A O 1
ATOM 727 N N . PRO A 1 97 ? 4.646 11.432 0.877 1.00 93.81 97 PRO A N 1
ATOM 728 C CA . PRO A 1 97 ? 4.140 10.913 -0.386 1.00 93.81 97 PRO A CA 1
ATOM 729 C C . PRO A 1 97 ? 5.288 10.768 -1.393 1.00 93.81 97 PRO A C 1
ATOM 731 O O . PRO A 1 97 ? 6.182 11.610 -1.455 1.00 93.81 97 PRO A O 1
ATOM 734 N N . HIS A 1 98 ? 5.255 9.692 -2.180 1.00 96.38 98 HIS A N 1
ATOM 735 C CA . HIS A 1 98 ? 6.275 9.410 -3.190 1.00 96.38 98 HIS A CA 1
ATOM 736 C C . HIS A 1 98 ? 5.741 9.667 -4.593 1.00 96.38 98 HIS A C 1
ATOM 738 O O . HIS A 1 98 ? 4.602 9.317 -4.899 1.00 96.38 98 HIS A O 1
ATOM 744 N N . GLN A 1 99 ? 6.595 10.212 -5.452 1.00 97.31 99 GLN A N 1
ATOM 745 C CA . GLN A 1 99 ? 6.364 10.327 -6.887 1.00 97.31 99 GLN A CA 1
ATOM 746 C C . GLN A 1 99 ? 7.541 9.696 -7.617 1.00 97.31 99 GLN A C 1
ATOM 748 O O . GLN A 1 99 ? 8.693 9.986 -7.292 1.00 97.31 99 GLN A O 1
ATOM 753 N N . THR A 1 100 ? 7.251 8.857 -8.612 1.00 97.69 100 THR A N 1
ATOM 754 C CA . THR A 1 100 ? 8.282 8.181 -9.399 1.00 97.69 100 THR A CA 1
ATOM 755 C C . THR A 1 100 ? 9.161 9.199 -10.109 1.00 97.69 100 THR A C 1
ATOM 757 O O . THR A 1 100 ? 8.677 9.989 -10.918 1.00 97.69 100 THR A O 1
ATOM 760 N N . GLN A 1 101 ? 10.459 9.141 -9.836 1.00 97.50 101 GLN A N 1
ATOM 761 C CA . GLN A 1 101 ? 11.447 9.997 -10.478 1.00 97.50 101 GLN A CA 1
ATOM 762 C C . GLN A 1 101 ? 12.002 9.348 -11.757 1.00 97.50 101 GLN A C 1
ATOM 764 O O . GLN A 1 101 ? 12.100 8.118 -11.821 1.00 97.50 101 GLN A O 1
ATOM 769 N N . PRO A 1 102 ? 12.449 10.131 -12.759 1.00 97.38 102 PRO A N 1
ATOM 770 C CA . PRO A 1 102 ? 13.004 9.585 -14.003 1.00 97.38 102 PRO A CA 1
ATOM 771 C C . PRO A 1 102 ? 14.149 8.583 -13.791 1.00 97.38 102 PRO A C 1
ATOM 773 O O . PRO A 1 102 ? 14.212 7.554 -14.458 1.00 97.38 102 PRO A O 1
ATOM 776 N N . HIS A 1 103 ? 15.021 8.827 -12.809 1.00 97.38 103 HIS A N 1
ATOM 777 C CA . HIS A 1 103 ? 16.131 7.922 -12.504 1.00 97.38 103 HIS A CA 1
ATOM 778 C C . HIS A 1 103 ? 15.670 6.569 -11.932 1.00 97.38 103 HIS A C 1
ATOM 780 O O . HIS A 1 103 ? 16.341 5.562 -12.141 1.00 97.38 103 HIS A O 1
ATOM 786 N N . GLU A 1 104 ? 14.524 6.510 -11.241 1.00 97.94 104 GLU A N 1
ATOM 787 C CA . GLU A 1 104 ? 13.949 5.241 -10.779 1.00 97.94 104 GLU A CA 1
ATOM 788 C C . GLU A 1 104 ? 13.419 4.414 -11.950 1.00 97.94 104 GLU A C 1
ATOM 790 O O . GLU A 1 104 ? 13.559 3.192 -11.948 1.00 97.94 104 GLU A O 1
ATOM 795 N N . VAL A 1 105 ? 12.829 5.074 -12.954 1.00 98.19 105 VAL A N 1
ATOM 796 C CA . VAL A 1 105 ? 12.381 4.425 -14.194 1.00 98.19 105 VAL A CA 1
ATOM 797 C C . VAL A 1 105 ? 13.579 3.816 -14.915 1.00 98.19 105 VAL A C 1
ATOM 799 O O . VAL A 1 105 ? 13.562 2.628 -15.235 1.00 98.19 105 VAL A O 1
ATOM 802 N N . GLU A 1 106 ? 14.641 4.600 -15.110 1.00 98.12 106 GLU A N 1
ATOM 803 C CA . GLU A 1 106 ? 15.861 4.120 -15.762 1.00 98.12 106 GLU A CA 1
ATOM 804 C C . GLU A 1 106 ? 16.493 2.951 -15.008 1.00 98.12 106 GLU A C 1
ATOM 806 O O . GLU A 1 106 ? 16.841 1.940 -15.623 1.00 98.12 106 GLU A O 1
ATOM 811 N N . TRP A 1 107 ? 16.565 3.039 -13.677 1.00 97.88 107 TRP A N 1
ATOM 812 C CA . TRP A 1 107 ? 17.058 1.949 -12.841 1.00 97.88 107 TRP A CA 1
ATOM 813 C C . TRP A 1 107 ? 16.206 0.679 -12.987 1.00 97.88 107 TRP A C 1
ATOM 815 O O . TRP A 1 107 ? 16.750 -0.400 -13.222 1.00 97.88 107 TRP A O 1
ATOM 825 N N . LEU A 1 108 ? 14.872 0.793 -12.935 1.00 98.31 108 LEU A N 1
ATOM 826 C CA . LEU A 1 108 ? 13.956 -0.341 -13.111 1.00 98.31 108 LEU A CA 1
ATOM 827 C C . LEU A 1 108 ? 14.130 -1.011 -14.478 1.00 98.31 108 LEU A C 1
ATOM 829 O O . LEU A 1 108 ? 14.137 -2.239 -14.565 1.00 98.31 108 LEU A O 1
ATOM 833 N N . LEU A 1 109 ? 14.289 -0.224 -15.544 1.00 98.25 109 LEU A N 1
ATOM 834 C CA . LEU A 1 109 ? 14.507 -0.743 -16.894 1.00 98.25 109 LEU A CA 1
ATOM 835 C C . LEU A 1 109 ? 15.884 -1.401 -17.051 1.00 98.25 109 LEU A C 1
ATOM 837 O O . LEU A 1 109 ? 15.991 -2.412 -17.747 1.00 98.25 109 LEU A O 1
ATOM 841 N N . ALA A 1 110 ? 16.920 -0.858 -16.410 1.00 98.19 110 ALA A N 1
ATOM 842 C CA . ALA A 1 110 ? 18.257 -1.445 -16.411 1.00 98.19 110 ALA A CA 1
ATOM 843 C C . ALA A 1 110 ? 18.288 -2.791 -15.665 1.00 98.19 110 ALA A C 1
ATOM 845 O O . ALA A 1 110 ? 18.832 -3.769 -16.177 1.00 98.19 110 ALA A O 1
ATOM 846 N N . GLU A 1 111 ? 17.650 -2.885 -14.496 1.00 98.31 111 GLU A N 1
ATOM 847 C CA . GLU A 1 111 ? 17.516 -4.153 -13.767 1.00 98.31 111 GLU A CA 1
ATOM 848 C C . GLU A 1 111 ? 16.639 -5.162 -14.522 1.00 98.31 111 GLU A C 1
ATOM 850 O O . GLU A 1 111 ? 16.963 -6.350 -14.588 1.00 98.31 111 GLU A O 1
ATOM 855 N N . ALA A 1 112 ? 15.571 -4.701 -15.180 1.00 97.75 112 ALA A N 1
ATOM 856 C CA . ALA A 1 112 ? 14.757 -5.556 -16.037 1.00 97.75 112 ALA A CA 1
ATOM 857 C C . ALA A 1 112 ? 15.568 -6.142 -17.198 1.00 97.75 112 ALA A C 1
ATOM 859 O O . ALA A 1 112 ? 15.391 -7.313 -17.527 1.00 97.75 112 ALA A O 1
ATOM 860 N N . GLN A 1 113 ? 16.485 -5.371 -17.789 1.00 98.00 113 GLN A N 1
ATOM 861 C CA . GLN A 1 113 ? 17.366 -5.869 -18.845 1.00 98.00 113 GLN A CA 1
ATOM 862 C C . GLN A 1 113 ? 18.274 -6.995 -18.352 1.00 98.00 113 GLN A C 1
ATOM 864 O O . GLN A 1 113 ? 18.452 -7.975 -19.071 1.00 98.00 113 GLN A O 1
ATOM 869 N N . LYS A 1 114 ? 18.792 -6.902 -17.122 1.00 97.81 114 LYS A N 1
ATOM 870 C CA . LYS A 1 114 ? 19.578 -7.982 -16.504 1.00 97.81 114 LYS A CA 1
ATOM 871 C C . LYS A 1 114 ? 18.734 -9.240 -16.281 1.00 97.81 114 LYS A C 1
ATOM 873 O O . LYS A 1 114 ? 19.205 -10.342 -16.533 1.00 97.81 114 LYS A O 1
ATOM 878 N N . LEU A 1 115 ? 17.483 -9.078 -15.843 1.00 97.69 115 LEU A N 1
ATOM 879 C CA . LEU A 1 115 ? 16.559 -10.187 -15.578 1.00 97.69 115 LEU A CA 1
ATOM 880 C C . LEU A 1 115 ? 16.014 -10.852 -16.857 1.00 97.69 115 LEU A C 1
ATOM 882 O O . LEU A 1 115 ? 15.783 -12.061 -16.881 1.00 97.69 115 LEU A O 1
ATOM 886 N N . LEU A 1 116 ? 15.735 -10.070 -17.901 1.00 96.88 116 LEU A N 1
ATOM 887 C CA . LEU A 1 116 ? 14.990 -10.514 -19.086 1.00 96.88 116 LEU A CA 1
ATOM 888 C C . LEU A 1 116 ? 15.850 -10.666 -20.342 1.00 96.88 116 LEU A C 1
ATOM 890 O O . LEU A 1 116 ? 15.391 -11.272 -21.309 1.00 96.88 116 LEU A O 1
ATOM 894 N N . GLY A 1 117 ? 17.046 -10.077 -20.357 1.00 97.44 117 GLY A N 1
ATOM 895 C CA . GLY A 1 117 ? 17.881 -9.926 -21.550 1.00 97.44 117 GLY A CA 1
ATOM 896 C C . GLY A 1 117 ? 17.465 -8.773 -22.473 1.00 97.44 117 GLY A C 1
ATOM 897 O O . GLY A 1 117 ? 18.098 -8.565 -23.502 1.00 97.44 117 GLY A O 1
ATOM 898 N N . TYR A 1 118 ? 16.417 -8.011 -22.137 1.00 97.44 118 TYR A N 1
ATOM 899 C CA . TYR A 1 118 ? 15.932 -6.876 -22.934 1.00 97.44 118 TYR A CA 1
ATOM 900 C C . TYR A 1 118 ? 15.235 -5.820 -22.063 1.00 97.44 118 TYR A C 1
ATOM 902 O O . TYR A 1 118 ? 14.761 -6.123 -20.968 1.00 97.44 118 TYR A O 1
ATOM 910 N N . ARG A 1 119 ? 15.127 -4.581 -22.565 1.00 97.69 119 ARG A N 1
ATOM 911 C CA . ARG A 1 119 ? 14.392 -3.490 -21.897 1.00 97.69 119 ARG A CA 1
ATOM 912 C C . ARG A 1 119 ? 12.910 -3.531 -22.298 1.00 97.69 119 ARG A C 1
ATOM 914 O O . ARG A 1 119 ? 12.612 -3.357 -23.479 1.00 97.69 119 ARG A O 1
ATOM 921 N N . PRO A 1 120 ? 11.966 -3.792 -21.375 1.00 97.31 120 PRO A N 1
ATOM 922 C CA . PRO A 1 120 ? 10.547 -3.831 -21.715 1.00 97.31 120 PRO A CA 1
ATOM 923 C C . PRO A 1 120 ? 9.978 -2.421 -21.919 1.00 97.31 120 PRO A C 1
ATOM 925 O O . PRO A 1 120 ? 10.302 -1.501 -21.174 1.00 97.31 120 PRO A O 1
ATOM 928 N N . ALA A 1 121 ? 9.069 -2.267 -22.884 1.00 98.06 121 ALA A N 1
ATOM 929 C CA . ALA A 1 121 ? 8.272 -1.051 -23.018 1.00 98.06 121 ALA A CA 1
ATOM 930 C C . ALA A 1 121 ? 7.236 -0.941 -21.883 1.00 98.06 121 ALA A C 1
ATOM 932 O O . ALA A 1 121 ? 6.645 -1.944 -21.457 1.00 98.06 121 ALA A O 1
ATOM 933 N N . PHE A 1 122 ? 6.978 0.284 -21.428 1.00 98.12 122 PHE A N 1
ATOM 934 C CA . PHE A 1 122 ? 6.010 0.597 -20.377 1.00 98.12 122 PHE A CA 1
ATOM 935 C C . PHE A 1 122 ? 5.077 1.735 -20.811 1.00 98.12 122 PHE A C 1
ATOM 937 O O . PHE A 1 122 ? 5.356 2.434 -21.783 1.00 98.12 122 PHE A O 1
ATOM 944 N N . SER A 1 123 ? 3.931 1.866 -20.147 1.00 97.69 123 SER A N 1
ATOM 945 C CA . SER A 1 123 ? 2.891 2.854 -20.469 1.00 97.69 123 SER A CA 1
ATOM 946 C C . SER A 1 123 ? 2.566 3.798 -19.315 1.00 97.69 123 SER A C 1
ATOM 948 O O . SER A 1 123 ? 2.018 4.869 -19.548 1.00 97.69 123 SER A O 1
ATOM 950 N N . ALA A 1 124 ? 2.878 3.414 -18.078 1.00 97.81 124 ALA A N 1
ATOM 951 C CA . ALA A 1 124 ? 2.661 4.243 -16.897 1.00 97.81 124 ALA A CA 1
ATOM 952 C C . ALA A 1 124 ? 3.602 3.837 -15.758 1.00 97.81 124 ALA A C 1
ATOM 954 O O . ALA A 1 124 ? 4.195 2.754 -15.779 1.00 97.81 124 ALA A O 1
ATOM 955 N N . SER A 1 125 ? 3.698 4.689 -14.743 1.00 97.44 125 SER A N 1
ATOM 956 C CA . SER A 1 125 ? 4.347 4.392 -13.470 1.00 97.44 125 SER A CA 1
ATOM 957 C C . SER A 1 125 ? 3.365 4.554 -12.313 1.00 97.44 125 SER A C 1
ATOM 959 O O . SER A 1 125 ? 2.418 5.340 -12.370 1.00 97.44 125 SER A O 1
ATOM 961 N N . TRP A 1 126 ? 3.609 3.803 -11.246 1.00 96.69 126 TRP A N 1
ATOM 962 C CA . TRP A 1 126 ? 2.931 3.941 -9.967 1.00 96.69 126 TRP A CA 1
ATOM 963 C C . TRP A 1 126 ? 3.959 4.069 -8.857 1.00 96.69 126 TRP A C 1
ATOM 965 O O . TRP A 1 126 ? 4.897 3.274 -8.775 1.00 96.69 126 TRP A O 1
ATOM 975 N N . ALA A 1 127 ? 3.740 5.040 -7.980 1.00 96.94 127 ALA A N 1
ATOM 976 C CA . ALA A 1 127 ? 4.544 5.276 -6.796 1.00 96.94 127 ALA A CA 1
ATOM 977 C C . ALA A 1 127 ? 3.739 4.956 -5.537 1.00 96.94 127 ALA A C 1
ATOM 979 O O . ALA A 1 127 ? 2.525 5.152 -5.480 1.00 96.94 127 ALA A O 1
ATOM 980 N N . GLY A 1 128 ? 4.427 4.478 -4.507 1.00 95.81 128 GLY A N 1
ATOM 981 C CA . GLY A 1 128 ? 3.824 4.255 -3.205 1.00 95.81 128 GLY A CA 1
ATOM 982 C C . GLY A 1 128 ? 4.862 4.144 -2.104 1.00 95.81 128 GLY A C 1
ATOM 983 O O . GLY A 1 128 ? 6.065 4.053 -2.349 1.00 95.81 128 GLY A O 1
ATOM 984 N N . VAL A 1 129 ? 4.377 4.127 -0.866 1.00 96.94 129 VAL A N 1
ATOM 985 C CA . VAL A 1 129 ? 5.211 3.971 0.324 1.00 96.94 129 VAL A CA 1
ATOM 986 C C . VAL A 1 129 ? 4.800 2.699 1.040 1.00 96.94 129 VAL A C 1
ATOM 988 O O . VAL A 1 129 ? 3.667 2.554 1.499 1.00 96.94 129 VAL A O 1
ATOM 991 N N . ARG A 1 130 ? 5.734 1.758 1.151 1.00 96.00 130 ARG A N 1
ATOM 992 C CA . ARG A 1 130 ? 5.543 0.547 1.945 1.00 96.00 130 ARG A CA 1
ATOM 993 C C . ARG A 1 130 ? 5.737 0.909 3.405 1.00 96.00 130 ARG A C 1
ATOM 995 O O . ARG A 1 130 ? 6.801 1.394 3.783 1.00 96.00 130 ARG A O 1
ATOM 1002 N N . TYR A 1 131 ? 4.736 0.619 4.218 1.00 96.00 131 TYR A N 1
ATOM 1003 C CA . TYR A 1 131 ? 4.849 0.721 5.662 1.00 96.00 131 TYR A CA 1
ATOM 1004 C C . TYR A 1 131 ? 5.211 -0.632 6.259 1.00 96.00 131 TYR A C 1
ATOM 1006 O O . TYR A 1 131 ? 4.503 -1.617 6.030 1.00 96.00 131 TYR A O 1
ATOM 1014 N N . ARG A 1 132 ? 6.319 -0.686 6.999 1.00 94.88 132 ARG A N 1
ATOM 1015 C CA . ARG A 1 132 ? 6.824 -1.905 7.623 1.00 94.88 132 ARG A CA 1
ATOM 1016 C C . ARG A 1 132 ? 6.960 -1.737 9.130 1.00 94.88 132 ARG A C 1
ATOM 1018 O O . ARG A 1 132 ? 7.613 -0.815 9.615 1.00 94.88 132 ARG A O 1
ATOM 1025 N N . LEU A 1 133 ? 6.421 -2.722 9.833 1.00 92.81 133 LEU A N 1
ATOM 1026 C CA . LEU A 1 133 ? 6.744 -3.030 11.217 1.00 92.81 133 LEU A CA 1
ATOM 1027 C C . LEU A 1 133 ? 7.618 -4.291 11.265 1.00 92.81 133 LEU A C 1
ATOM 1029 O O . LEU A 1 133 ? 7.503 -5.170 10.408 1.00 92.81 133 LEU A O 1
ATOM 1033 N N . ASP A 1 134 ? 8.483 -4.402 12.268 1.00 87.81 134 ASP A N 1
ATOM 1034 C CA . ASP A 1 134 ? 9.306 -5.610 12.449 1.00 87.81 134 ASP A CA 1
ATOM 1035 C C . ASP A 1 134 ? 8.508 -6.760 13.077 1.00 87.81 134 ASP A C 1
ATOM 1037 O O . ASP A 1 134 ? 8.840 -7.930 12.913 1.00 87.81 134 ASP A O 1
ATOM 1041 N N . ARG A 1 135 ? 7.429 -6.424 13.790 1.00 85.00 135 ARG A N 1
ATOM 1042 C CA . ARG A 1 135 ? 6.517 -7.346 14.475 1.00 85.00 135 ARG A CA 1
ATOM 1043 C C . ARG A 1 135 ? 5.167 -6.671 14.719 1.00 85.00 135 ARG A C 1
ATOM 1045 O O . ARG A 1 135 ? 5.032 -5.469 14.520 1.00 85.00 135 ARG A O 1
ATOM 1052 N N . ASN A 1 136 ? 4.194 -7.433 15.220 1.00 88.75 136 ASN A N 1
ATOM 1053 C CA . ASN A 1 136 ? 2.896 -6.922 15.684 1.00 88.75 136 ASN A CA 1
ATOM 1054 C C . ASN A 1 136 ? 2.030 -6.266 14.591 1.00 88.75 136 ASN A C 1
ATOM 1056 O O . ASN A 1 136 ? 1.496 -5.180 14.789 1.00 88.75 136 ASN A O 1
ATOM 1060 N N . TYR A 1 137 ? 1.829 -6.953 13.460 1.00 93.31 137 TYR A N 1
ATOM 1061 C CA . TYR A 1 137 ? 0.943 -6.484 12.378 1.00 93.31 137 TYR A CA 1
ATOM 1062 C C . TYR A 1 137 ? -0.538 -6.375 12.769 1.00 93.31 137 TYR A C 1
ATOM 1064 O O . TYR A 1 137 ? -1.314 -5.767 12.042 1.00 93.31 137 TYR A O 1
ATOM 1072 N N . LEU A 1 138 ? -0.921 -6.968 13.903 1.00 94.75 138 LEU A N 1
ATOM 1073 C CA . LEU A 1 138 ? -2.205 -6.780 14.567 1.00 94.75 138 LEU A CA 1
ATOM 1074 C C . LEU A 1 138 ? -1.931 -6.328 16.003 1.00 94.75 138 LEU A C 1
ATOM 1076 O O . LEU A 1 138 ? -1.476 -7.129 16.824 1.00 94.75 138 LEU A O 1
ATOM 1080 N N . LYS A 1 139 ? -2.179 -5.050 16.284 1.00 91.31 139 LYS A N 1
ATOM 1081 C CA . LYS A 1 139 ? -1.910 -4.398 17.571 1.00 91.31 139 LYS A CA 1
ATOM 1082 C C . LYS A 1 139 ? -3.196 -3.791 18.125 1.00 91.31 139 LYS A C 1
ATOM 1084 O O . LYS A 1 139 ? -4.000 -3.268 17.364 1.00 91.31 139 LYS A O 1
ATOM 1089 N N . GLU A 1 140 ? -3.375 -3.832 19.438 1.00 91.25 140 GLU A N 1
ATOM 1090 C CA . GLU A 1 140 ? -4.443 -3.082 20.104 1.00 91.25 140 GLU A CA 1
ATOM 1091 C C . GLU A 1 140 ? -4.119 -1.587 20.150 1.00 91.25 140 GLU A C 1
ATOM 1093 O O . GLU 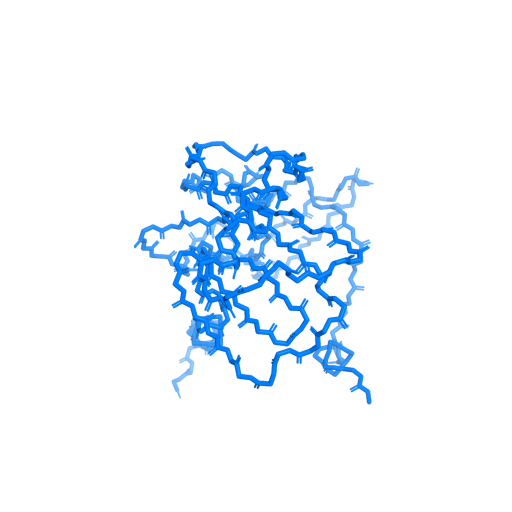A 1 140 ? -2.975 -1.175 20.365 1.00 91.25 140 GLU A O 1
ATOM 1098 N N . ILE A 1 141 ? -5.145 -0.778 19.920 1.00 88.75 141 ILE A N 1
ATOM 1099 C CA . ILE A 1 141 ? -5.115 0.681 20.014 1.00 88.75 141 ILE A CA 1
ATOM 1100 C C . ILE A 1 141 ? -6.334 1.137 20.824 1.00 88.75 141 ILE A C 1
ATOM 1102 O O . ILE A 1 141 ? -7.299 0.377 20.945 1.00 88.75 141 ILE A O 1
ATOM 1106 N N . PRO A 1 142 ? -6.345 2.365 21.368 1.00 88.25 142 PRO A N 1
ATOM 1107 C CA . PRO A 1 142 ? -7.530 2.889 22.038 1.00 88.25 142 PRO A CA 1
ATOM 1108 C C . PRO A 1 142 ? -8.789 2.757 21.162 1.00 88.25 142 PRO A C 1
ATOM 1110 O O . PRO A 1 142 ? -8.851 3.288 20.053 1.00 88.25 142 PRO A O 1
ATOM 1113 N N . GLY A 1 143 ? -9.786 2.020 21.658 1.00 88.50 143 GLY A N 1
ATOM 1114 C CA . GLY A 1 143 ? -11.053 1.768 20.960 1.00 88.50 143 GLY A CA 1
ATOM 1115 C C . GLY A 1 143 ? -11.027 0.689 19.866 1.00 88.50 143 GLY A C 1
ATOM 1116 O O . GLY A 1 143 ? -12.025 0.534 19.160 1.00 88.50 143 GLY A O 1
ATOM 1117 N N . GLY A 1 144 ? -9.936 -0.072 19.704 1.00 92.75 144 GLY A N 1
ATOM 1118 C CA . GLY A 1 144 ? -9.928 -1.233 18.810 1.00 92.75 144 GLY A CA 1
ATOM 1119 C C . GLY A 1 144 ? -8.545 -1.736 18.394 1.00 92.75 144 GLY A C 1
ATOM 1120 O O . GLY A 1 144 ? -7.695 -2.019 19.236 1.00 92.75 144 GLY A O 1
ATOM 1121 N N . PHE A 1 145 ? -8.328 -1.909 17.087 1.00 93.69 145 PHE A N 1
ATOM 1122 C CA . PHE A 1 145 ? -7.153 -2.597 16.541 1.00 93.69 145 PHE A CA 1
ATOM 1123 C C . PHE A 1 145 ? -6.517 -1.851 15.368 1.00 93.69 145 PHE A C 1
ATOM 1125 O O . PHE A 1 145 ? -7.205 -1.272 14.535 1.00 93.69 145 PHE A O 1
ATOM 1132 N N . ALA A 1 146 ? -5.196 -1.940 15.251 1.00 93.25 146 ALA A N 1
ATOM 1133 C CA . ALA A 1 146 ? -4.436 -1.605 14.056 1.00 93.25 146 ALA A CA 1
ATOM 1134 C C . ALA A 1 146 ? -4.000 -2.894 13.347 1.00 93.25 146 ALA A C 1
ATOM 1136 O O . ALA A 1 146 ? -3.325 -3.731 13.947 1.00 93.25 146 ALA A O 1
ATOM 1137 N N . LEU A 1 147 ? -4.372 -3.032 12.074 1.00 95.00 147 LEU A N 1
ATOM 1138 C CA . LEU A 1 147 ? -4.028 -4.138 11.185 1.00 95.00 147 LEU A CA 1
ATOM 1139 C C . LEU A 1 147 ? -3.232 -3.594 9.989 1.00 95.00 147 LEU A C 1
ATOM 1141 O O . LEU A 1 147 ? -3.803 -3.158 8.991 1.00 95.00 147 LEU A O 1
ATOM 1145 N N . THR A 1 148 ? -1.906 -3.536 10.110 1.00 95.19 148 THR A N 1
ATOM 1146 C CA . THR A 1 148 ? -1.054 -2.794 9.165 1.00 95.19 148 THR A CA 1
ATOM 1147 C C . THR A 1 148 ? 0.423 -3.219 9.255 1.00 95.19 148 THR A C 1
ATOM 1149 O O . THR A 1 148 ? 0.783 -4.118 10.011 1.00 95.19 148 THR A O 1
ATOM 1152 N N . GLY A 1 149 ? 1.306 -2.565 8.495 1.00 95.12 149 GLY A N 1
ATOM 1153 C CA . GLY A 1 149 ? 2.762 -2.708 8.638 1.00 95.12 149 GLY A CA 1
ATOM 1154 C C . GLY A 1 149 ? 3.377 -3.897 7.899 1.00 95.12 149 GLY A C 1
ATOM 1155 O O . GLY A 1 149 ? 4.505 -4.282 8.197 1.00 95.12 149 GLY A O 1
ATOM 1156 N N . PHE A 1 150 ? 2.668 -4.483 6.933 1.00 95.50 150 PHE A N 1
ATOM 1157 C CA . PHE A 1 150 ? 3.100 -5.689 6.214 1.00 95.50 150 PHE A CA 1
ATOM 1158 C C . PHE A 1 150 ? 4.248 -5.479 5.208 1.00 95.50 150 PHE A C 1
ATOM 1160 O O . PHE A 1 150 ? 4.786 -6.446 4.661 1.00 95.50 150 PHE A O 1
ATOM 1167 N N . GLY A 1 151 ? 4.618 -4.233 4.904 1.00 93.69 151 GLY A N 1
ATOM 1168 C CA . GLY A 1 151 ? 5.575 -3.915 3.849 1.00 93.69 151 GLY A CA 1
ATOM 1169 C C . GLY A 1 151 ? 5.176 -4.528 2.499 1.00 93.69 151 GLY A C 1
ATOM 1170 O O . GLY A 1 151 ? 4.030 -4.429 2.071 1.00 93.69 151 GLY A O 1
ATOM 1171 N N . SER A 1 152 ? 6.124 -5.187 1.829 1.00 90.62 152 SER A N 1
ATOM 1172 C CA . SER A 1 152 ? 5.906 -5.867 0.545 1.00 90.62 152 SER A CA 1
ATOM 1173 C C . SER A 1 152 ? 5.178 -7.213 0.644 1.00 90.62 152 SER A C 1
ATOM 1175 O O . SER A 1 152 ? 4.888 -7.793 -0.393 1.00 90.62 152 SER A O 1
ATOM 1177 N N . ALA A 1 153 ? 4.870 -7.721 1.842 1.00 90.75 153 ALA A N 1
ATOM 1178 C CA . ALA A 1 153 ? 4.304 -9.061 2.039 1.00 90.75 153 ALA A CA 1
ATOM 1179 C C . ALA A 1 153 ? 2.795 -9.059 2.362 1.00 90.75 153 ALA A C 1
ATOM 1181 O O . ALA A 1 153 ? 2.243 -10.077 2.783 1.00 90.75 153 ALA A O 1
ATOM 1182 N N . ALA A 1 154 ? 2.113 -7.925 2.170 1.00 91.25 154 ALA A N 1
ATOM 1183 C CA . ALA A 1 154 ? 0.702 -7.760 2.526 1.00 91.25 154 ALA A CA 1
ATOM 1184 C C . ALA A 1 154 ? -0.214 -8.799 1.865 1.00 91.25 154 ALA A C 1
ATOM 1186 O O . ALA A 1 154 ? -1.112 -9.316 2.517 1.00 91.25 154 ALA A O 1
ATOM 1187 N N . TYR A 1 155 ? 0.036 -9.154 0.604 1.00 86.25 155 TYR A N 1
ATOM 1188 C CA . TYR A 1 155 ? -0.794 -10.112 -0.130 1.00 86.25 155 TYR A CA 1
ATOM 1189 C C . TYR A 1 155 ? -0.739 -11.537 0.445 1.00 86.25 155 TYR A C 1
ATOM 1191 O O . TYR A 1 155 ? -1.713 -12.273 0.321 1.00 86.25 155 TYR A O 1
ATOM 1199 N N . PHE A 1 156 ? 0.354 -11.913 1.119 1.00 89.44 156 PHE A N 1
ATOM 1200 C CA . PHE A 1 156 ? 0.448 -13.186 1.837 1.00 89.44 156 PHE A CA 1
ATOM 1201 C C . PHE A 1 156 ? -0.169 -13.105 3.235 1.00 89.44 156 PHE A C 1
ATOM 1203 O O . PHE A 1 156 ? -0.884 -14.011 3.658 1.00 89.44 156 PHE A O 1
ATOM 1210 N N . TYR A 1 157 ? 0.110 -12.026 3.971 1.00 92.75 157 TYR A N 1
ATOM 1211 C CA . TYR A 1 157 ? -0.239 -11.947 5.390 1.00 92.75 157 TYR A CA 1
ATOM 1212 C C . TYR A 1 157 ? -1.635 -11.388 5.671 1.00 92.75 157 TYR A C 1
ATOM 1214 O O . TYR A 1 157 ? -2.220 -11.743 6.694 1.00 92.75 157 TYR A O 1
ATOM 1222 N N . ALA A 1 158 ? -2.198 -10.552 4.798 1.00 93.06 158 ALA A N 1
ATOM 1223 C CA . ALA A 1 158 ? -3.479 -9.898 5.058 1.00 93.06 158 ALA A CA 1
ATOM 1224 C C . ALA A 1 158 ? -4.625 -10.894 5.328 1.00 93.06 158 ALA A C 1
ATOM 1226 O O . ALA A 1 158 ? -5.309 -10.698 6.333 1.00 93.06 158 ALA A O 1
ATOM 1227 N N . PRO A 1 159 ? -4.812 -11.992 4.559 1.00 92.69 159 PRO A N 1
ATOM 1228 C CA . PRO A 1 159 ? -5.874 -12.960 4.852 1.00 92.69 159 PRO A CA 1
ATOM 1229 C C . PRO A 1 159 ? -5.705 -13.636 6.220 1.00 92.69 159 PRO A C 1
ATOM 1231 O O . PRO A 1 159 ? -6.652 -13.715 7.003 1.00 92.69 159 PRO A O 1
ATOM 1234 N N . LEU A 1 160 ? -4.478 -14.058 6.549 1.00 94.75 160 LEU A N 1
ATOM 1235 C CA . LEU A 1 160 ? -4.163 -14.685 7.834 1.00 94.75 160 LEU A CA 1
ATOM 1236 C C . LEU A 1 160 ? -4.451 -13.740 9.006 1.00 94.75 160 LEU A C 1
ATOM 1238 O O . LEU A 1 160 ? -5.051 -14.135 10.007 1.00 94.75 160 LEU A O 1
ATOM 1242 N N . TYR A 1 161 ? -4.015 -12.485 8.909 1.00 96.12 161 TYR A N 1
ATOM 1243 C CA . TYR A 1 161 ? -4.206 -11.533 9.996 1.00 96.12 161 TYR A CA 1
ATOM 1244 C C . TYR A 1 161 ? -5.639 -10.990 10.075 1.00 96.12 161 TYR A C 1
ATOM 1246 O O . TYR A 1 161 ? -6.091 -10.695 11.180 1.00 96.12 161 TYR A O 1
ATOM 1254 N N . ALA A 1 162 ? -6.383 -10.945 8.967 1.00 94.94 162 ALA A N 1
ATOM 1255 C CA . 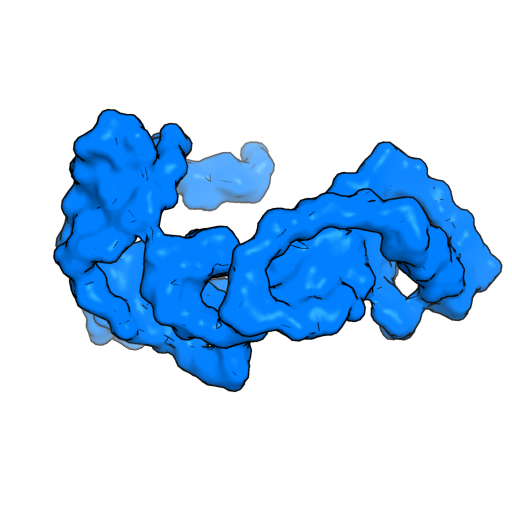ALA A 1 162 ? -7.821 -10.686 8.987 1.00 94.94 162 ALA A CA 1
ATOM 1256 C C . ALA A 1 162 ? -8.572 -11.788 9.753 1.00 94.94 162 ALA A C 1
ATOM 1258 O O . ALA A 1 162 ? -9.399 -11.485 10.612 1.00 94.94 162 ALA A O 1
ATOM 1259 N N . GLN A 1 163 ? -8.222 -13.062 9.537 1.00 95.06 163 GLN A N 1
ATOM 1260 C CA . GLN A 1 163 ? -8.784 -14.169 10.316 1.00 95.06 163 GLN A CA 1
ATOM 1261 C C . GLN A 1 163 ? -8.431 -14.044 11.806 1.00 95.06 163 GLN A C 1
ATOM 1263 O O . GLN A 1 163 ? -9.295 -14.206 12.665 1.00 95.06 163 GLN A O 1
ATOM 1268 N N . ARG A 1 164 ? -7.175 -13.715 12.136 1.00 95.81 164 ARG A N 1
ATOM 1269 C CA . ARG A 1 164 ? -6.751 -13.490 13.531 1.00 95.81 164 ARG A CA 1
ATOM 1270 C C . ARG A 1 164 ? -7.509 -12.337 14.187 1.00 95.81 164 ARG A C 1
ATOM 1272 O O . ARG A 1 164 ? -7.879 -12.459 15.352 1.00 95.81 164 ARG A O 1
ATOM 1279 N N . LEU A 1 165 ? -7.758 -11.249 13.458 1.00 96.38 165 LEU A N 1
ATOM 1280 C CA . LEU A 1 165 ? -8.585 -10.145 13.939 1.00 96.38 165 LEU A CA 1
ATOM 1281 C C . LEU A 1 165 ? -10.017 -10.621 14.209 1.00 96.38 165 LEU A C 1
ATOM 1283 O O . LEU A 1 165 ? -10.525 -10.386 15.299 1.00 96.38 165 LEU A O 1
ATOM 1287 N N . LEU A 1 166 ? -10.637 -11.356 13.281 1.00 95.44 166 LEU A N 1
ATOM 1288 C CA . LEU A 1 166 ? -11.991 -11.888 13.467 1.00 95.44 166 LEU A CA 1
ATOM 1289 C C . LEU A 1 166 ? -12.106 -12.767 14.724 1.00 95.44 166 LEU A C 1
ATOM 1291 O O . LEU A 1 166 ? -13.072 -12.638 15.479 1.00 95.44 166 LEU A O 1
ATOM 1295 N N . LYS A 1 167 ? -11.100 -13.609 14.991 1.00 94.69 167 LYS A N 1
ATOM 1296 C CA . LYS A 1 167 ? -11.037 -14.415 16.221 1.00 94.69 167 LYS A CA 1
ATOM 1297 C C . LYS A 1 167 ? -11.010 -13.542 17.476 1.00 94.69 167 LYS A C 1
ATOM 1299 O O . LYS A 1 167 ? -11.731 -13.830 18.425 1.00 94.69 167 LYS A O 1
ATOM 1304 N N . ARG A 1 168 ? -10.245 -12.443 17.471 1.00 93.94 168 ARG A N 1
ATOM 1305 C CA . ARG A 1 168 ? -10.224 -11.484 18.592 1.00 93.94 168 ARG A CA 1
ATOM 1306 C C . ARG A 1 168 ? -11.552 -10.750 18.772 1.00 93.94 168 ARG A C 1
ATOM 1308 O O . ARG A 1 168 ? -11.950 -10.514 19.903 1.00 93.94 168 ARG A O 1
ATOM 1315 N N . LEU A 1 169 ? -12.236 -10.411 17.680 1.00 92.81 169 LEU A N 1
ATOM 1316 C CA . LEU A 1 169 ? -13.514 -9.693 17.731 1.00 92.81 169 LEU A CA 1
ATOM 1317 C C . LEU A 1 169 ? -14.675 -10.565 18.217 1.00 92.81 169 LEU A C 1
ATOM 1319 O O . LEU A 1 169 ? -15.600 -10.059 18.842 1.00 92.81 169 LEU A O 1
ATOM 1323 N N . THR A 1 170 ? -14.651 -11.859 17.897 1.00 91.38 170 THR A N 1
ATOM 1324 C CA . THR A 1 170 ? -15.781 -12.768 18.152 1.00 91.38 170 THR A CA 1
ATOM 1325 C C . THR A 1 170 ? -15.549 -13.731 19.311 1.00 91.38 170 THR A C 1
ATOM 1327 O O . THR A 1 170 ? -16.505 -14.344 19.779 1.00 91.38 170 THR A O 1
ATOM 1330 N N . GLY A 1 171 ? -14.298 -13.914 19.745 1.00 80.94 171 GLY A N 1
ATOM 1331 C CA . GLY A 1 171 ? -13.914 -14.925 20.731 1.00 80.94 171 GLY A CA 1
ATOM 1332 C C . GLY A 1 171 ? -14.053 -16.373 20.240 1.00 80.94 171 GLY A C 1
ATOM 1333 O O . GLY A 1 171 ? -13.884 -17.296 21.032 1.00 80.94 171 GLY A O 1
ATOM 1334 N N . LYS A 1 172 ? -14.368 -16.599 18.956 1.00 62.69 172 LYS A N 1
ATOM 1335 C CA . LYS A 1 172 ? -14.608 -17.933 18.383 1.00 62.69 172 LYS A CA 1
ATOM 1336 C C . LYS A 1 172 ? -13.379 -18.420 17.611 1.00 62.69 172 LYS A C 1
ATOM 1338 O O . LYS A 1 172 ? -12.783 -17.649 16.856 1.00 62.69 172 LYS A O 1
ATOM 1343 N N . SER A 1 173 ? -12.989 -19.682 17.827 1.00 55.03 173 SER A N 1
ATOM 1344 C CA . SER A 1 173 ? -11.842 -20.335 17.165 1.00 55.03 173 SER A CA 1
ATOM 1345 C C . SER A 1 173 ? -12.226 -21.115 15.923 1.00 55.03 173 SER A C 1
ATOM 1347 O O . SER A 1 173 ? -13.302 -21.742 15.943 1.00 55.03 173 SER A O 1
#

Foldseek 3Di:
DPPVVVVCPPPPDDDFAFQADDQQWTATPVRDIDHDLADEAAPFQVVCQRHVVWAKKWKWKKFQFPDADPDWDDDPWIDHGRIIDIDTDDIDRHDDFDDDDPVRVVVSQVVVCVGPVHRTHTDDMDMDIFAADPDCCWDDDRRYIYRYHCGPCCVPCVVVVVVVRVCVVPVDD

Secondary structure (DSSP, 8-state):
--HHHHHHTT-------EEEEETTEEEETTS-EEE-SSEEE--HHHHHHHTT---EEEEEEEEEEEEEEEEEEEESEEEEEEEEE---PPPBSS-------HHHHHHHHHHHHHHHSS---EEEEEEEEEEE-SS-SEEEETTEEEE--BGGGHHHHHHHHHHHHHHHHH---

Organism: Meiothermus ruber (NCBI:txid277)

Sequence (173 aa):
TPLLHRLAEGLNILYASVERLESGVAWLEDGRKLAGKVLVFAGGASGAHLVGLGGRFTPGSVLLTQRHFKQARSYGVYVAGHSLGGSYLPHQDRYAPHQTQPHEVEWLLAEAQKLLGYRPAFSASWAGVRYRLDRNYLKEIPGGFALTGFGSAAYFYAPLYAQRLLKRLTGKS